Protein AF-A0A5C4LAY7-F1 (afdb_monomer_lite)

Sequence (93 aa):
MLDRAALDEDGLAEVDPLDLLFARAAKRHVRELIVAGRTVVRDGIVLGIDLDAAHRALREACRAAMPGRAGLWRAMPGLEAAIAGYYRRLGCC

Organism: NCBI:txid2583531

pLDDT: mean 93.58, std 4.78, range [65.19, 98.5]

Radius of gyration: 21.79 Å; chains: 1; bounding box: 38×47×44 Å

Secondary structure (DSSP, 8-state):
-B-HHHHSSS--S---HHHHHHHH--GGGB-EEEETTEEEEETTEEPSS-HHHHHHHHHHHHHHHSGGGHHHHHHHHHHHHHHHHHHHHTT--

InterPro domains:
  IPR011059 Metal-dependent hydrolase, composite domain superfamily [G3DSA:2.30.40.10] (1-66)
  IPR011059 Metal-dependent hydrolase, composite domain superfamily [SSF51338] (5-65)

Structure (mmCIF, N/CA/C/O backbone):
data_AF-A0A5C4LAY7-F1
#
_entry.id   AF-A0A5C4LAY7-F1
#
loop_
_atom_site.group_PDB
_atom_site.id
_atom_site.type_symbol
_atom_site.label_atom_id
_atom_site.label_alt_id
_atom_site.label_comp_id
_atom_site.label_asym_id
_atom_site.label_entity_id
_atom_site.label_seq_id
_atom_site.pdbx_PDB_ins_code
_atom_site.Cartn_x
_atom_site.Cartn_y
_atom_site.Cartn_z
_atom_site.occupancy
_atom_site.B_iso_or_equiv
_atom_site.auth_seq_id
_atom_site.auth_comp_id
_atom_site.auth_asym_id
_atom_site.auth_atom_id
_atom_site.pdbx_PDB_model_num
ATOM 1 N N . MET A 1 1 ? -8.800 7.719 11.215 1.00 87.25 1 MET A N 1
ATOM 2 C CA . MET A 1 1 ? -8.229 8.756 12.094 1.00 87.25 1 MET A CA 1
ATOM 3 C C . MET A 1 1 ? -6.759 8.958 11.772 1.00 87.25 1 MET A C 1
ATOM 5 O O . MET A 1 1 ? -6.074 7.995 11.430 1.00 87.25 1 MET A O 1
ATOM 9 N N . LEU A 1 2 ? -6.302 10.205 11.865 1.00 91.69 2 LEU A N 1
ATOM 10 C CA . LEU A 1 2 ? -4.926 10.623 11.593 1.00 91.69 2 LEU A CA 1
ATOM 11 C C . LEU A 1 2 ? -4.225 11.017 12.893 1.00 91.69 2 LEU A C 1
ATOM 13 O O . LEU A 1 2 ? -4.876 11.509 13.815 1.00 91.69 2 LEU A O 1
ATOM 17 N N . ASP A 1 3 ? -2.913 10.819 12.945 1.00 92.00 3 ASP A N 1
ATOM 18 C CA . ASP A 1 3 ? -2.065 11.349 14.006 1.00 92.00 3 ASP A CA 1
ATOM 19 C C . ASP A 1 3 ? -1.715 12.811 13.709 1.00 92.00 3 ASP A C 1
ATOM 21 O O . ASP A 1 3 ? -0.964 13.115 12.780 1.00 92.00 3 ASP A O 1
ATOM 25 N N . ARG A 1 4 ? -2.306 13.722 14.487 1.00 88.56 4 ARG A N 1
ATOM 26 C CA . ARG A 1 4 ? -2.091 15.162 14.340 1.00 88.56 4 ARG A CA 1
ATOM 27 C C . ARG A 1 4 ? -0.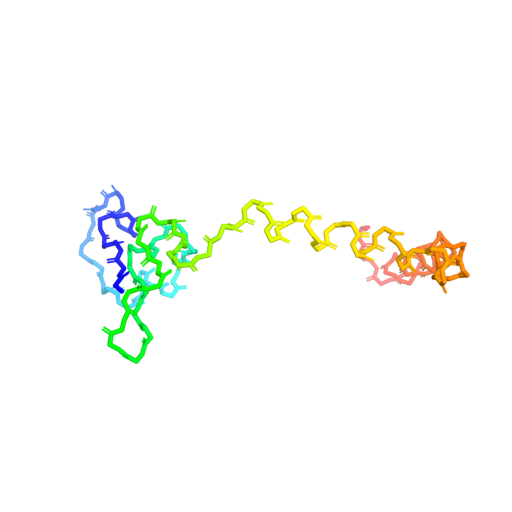701 15.588 14.798 1.00 88.56 4 ARG A C 1
ATOM 29 O O . ARG A 1 4 ? -0.096 16.416 14.129 1.00 88.56 4 ARG A O 1
ATOM 36 N N . ALA A 1 5 ? -0.208 15.032 15.901 1.00 89.81 5 ALA A N 1
ATOM 37 C CA . ALA A 1 5 ? 1.097 15.399 16.437 1.00 89.81 5 ALA A CA 1
ATOM 38 C C . ALA A 1 5 ? 2.211 15.006 15.458 1.00 89.81 5 ALA A C 1
ATOM 40 O O . ALA A 1 5 ? 3.133 15.776 15.234 1.00 89.81 5 ALA A O 1
ATOM 41 N N . ALA A 1 6 ? 2.067 13.862 14.783 1.00 91.56 6 ALA A N 1
ATOM 42 C CA . ALA A 1 6 ? 3.013 13.448 13.748 1.00 91.56 6 ALA A CA 1
ATOM 43 C C . ALA A 1 6 ? 2.952 14.298 12.457 1.00 91.56 6 ALA A C 1
ATOM 45 O O . ALA A 1 6 ? 3.900 14.290 11.677 1.00 91.56 6 ALA A O 1
ATOM 46 N N . LEU A 1 7 ? 1.847 15.009 12.190 1.00 91.88 7 LEU A N 1
ATOM 47 C CA . LEU A 1 7 ? 1.734 15.927 11.042 1.00 91.88 7 LEU A CA 1
ATOM 48 C C . LEU A 1 7 ? 2.430 17.274 11.292 1.00 91.88 7 LEU A C 1
ATOM 50 O O . LEU A 1 7 ? 2.885 17.914 10.340 1.00 91.88 7 LEU A O 1
ATOM 54 N N . ASP A 1 8 ? 2.495 17.686 12.555 1.00 93.06 8 ASP A N 1
ATOM 55 C CA . ASP A 1 8 ? 2.996 18.983 13.015 1.00 93.06 8 ASP A CA 1
ATOM 56 C C . ASP A 1 8 ? 4.111 18.796 14.053 1.00 93.06 8 ASP A C 1
ATOM 58 O O . ASP A 1 8 ? 4.049 19.303 15.169 1.00 93.06 8 ASP A O 1
ATOM 62 N N . GLU A 1 9 ? 5.093 17.965 13.702 1.00 89.81 9 GLU A N 1
ATOM 63 C CA . GLU A 1 9 ? 6.121 17.468 14.627 1.00 89.81 9 GLU A CA 1
ATOM 64 C C . GLU A 1 9 ? 6.961 18.599 15.252 1.00 89.81 9 GLU A C 1
ATOM 66 O O . GLU A 1 9 ? 7.436 18.479 16.380 1.00 89.81 9 GLU A O 1
ATOM 71 N N . ASP A 1 10 ? 7.129 19.700 14.517 1.00 89.25 10 ASP A N 1
ATOM 72 C CA . ASP A 1 10 ? 7.871 20.894 14.908 1.00 89.25 10 ASP A CA 1
ATOM 73 C C . ASP A 1 10 ? 7.014 21.920 15.670 1.00 89.25 10 ASP A C 1
ATOM 75 O O . ASP A 1 10 ? 7.538 22.600 16.554 1.00 89.25 10 ASP A O 1
ATOM 79 N N . GLY A 1 11 ? 5.715 22.026 15.359 1.00 90.12 11 GLY A N 1
ATOM 80 C CA . GLY A 1 11 ? 4.739 22.817 16.121 1.00 90.12 11 GLY A CA 1
ATOM 81 C C . GLY A 1 11 ? 5.106 24.296 16.302 1.00 90.12 11 GLY A C 1
ATOM 82 O O . GLY A 1 11 ? 4.739 24.908 17.305 1.00 90.12 11 GLY A O 1
ATOM 83 N N . LEU A 1 12 ? 5.880 24.870 15.371 1.00 89.31 12 LEU A N 1
ATOM 84 C CA . LEU A 1 12 ? 6.485 26.203 15.520 1.00 89.31 12 LEU A CA 1
ATOM 85 C C . LEU A 1 12 ? 5.468 27.347 15.426 1.00 89.31 12 LEU A C 1
ATOM 87 O O . LEU A 1 12 ? 5.697 28.425 15.974 1.00 89.31 12 LEU A O 1
ATOM 91 N N . ALA A 1 13 ? 4.371 27.132 14.704 1.00 89.44 13 ALA A N 1
ATOM 92 C CA . ALA A 1 13 ? 3.292 28.091 14.521 1.00 89.44 13 ALA A CA 1
ATOM 93 C C . ALA A 1 13 ? 1.965 27.349 14.357 1.00 89.44 13 ALA A C 1
ATOM 95 O O . ALA A 1 13 ? 1.939 26.192 13.946 1.00 89.44 13 ALA A O 1
ATOM 96 N N . GLU A 1 14 ? 0.858 28.027 14.645 1.00 90.50 14 GLU A N 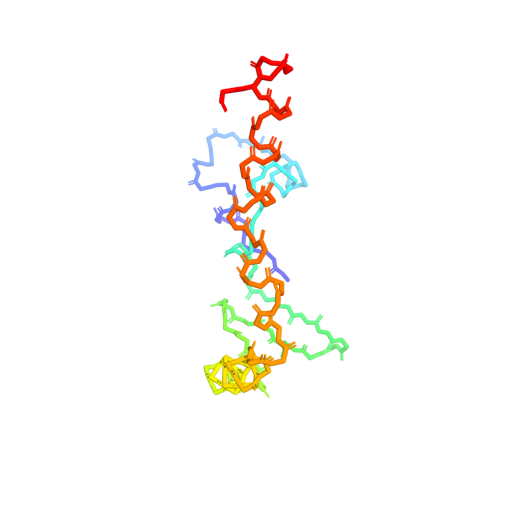1
ATOM 97 C CA . GLU A 1 14 ? -0.465 27.467 14.394 1.00 90.50 14 GLU A CA 1
ATOM 98 C C . GLU A 1 14 ? -0.725 27.384 12.883 1.00 90.50 14 GLU A C 1
ATOM 100 O O . GLU A 1 14 ? -0.640 28.384 12.168 1.00 90.50 14 GLU A O 1
ATOM 105 N N . VAL A 1 15 ? -1.033 26.179 12.398 1.00 92.06 15 VAL A N 1
ATOM 106 C CA . VAL A 1 15 ? -1.337 25.907 10.987 1.00 92.06 15 VAL A CA 1
ATOM 107 C C . VAL A 1 15 ? -2.661 25.165 10.880 1.00 92.06 15 VAL A C 1
ATOM 109 O O . VAL A 1 15 ? -2.918 24.228 11.648 1.00 92.06 15 VAL A O 1
ATOM 112 N N . ASP A 1 16 ? -3.4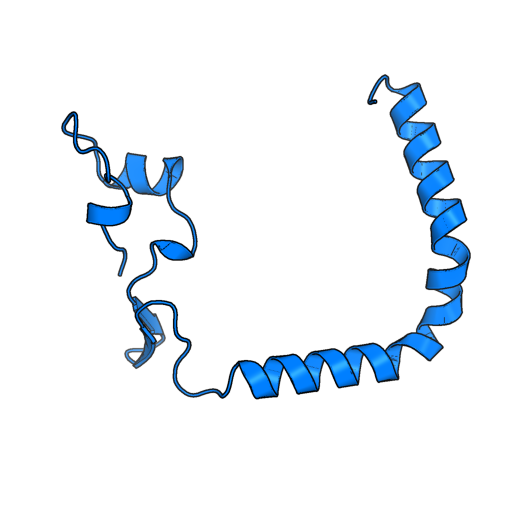77 25.541 9.890 1.00 93.12 16 ASP A N 1
ATOM 113 C CA . ASP A 1 16 ? -4.735 24.859 9.590 1.00 93.12 16 ASP A CA 1
ATOM 114 C C . ASP A 1 16 ? -4.495 23.345 9.451 1.00 93.12 16 ASP A C 1
ATOM 116 O O . ASP A 1 16 ? -3.597 22.897 8.718 1.00 93.12 16 ASP A O 1
ATOM 120 N N . PRO A 1 17 ? -5.273 22.512 10.162 1.00 90.44 17 PRO A N 1
ATOM 121 C CA . PRO A 1 17 ? -5.089 21.092 10.069 1.00 90.44 17 PRO A CA 1
ATOM 122 C C . PRO A 1 17 ? -5.243 20.451 8.698 1.00 90.44 17 PRO A C 1
ATOM 124 O O . PRO A 1 17 ? -4.555 19.461 8.423 1.00 90.44 17 PRO A O 1
ATOM 127 N N . LEU A 1 18 ? -6.107 21.004 7.854 1.00 93.88 18 LEU A N 1
ATOM 128 C CA . LEU A 1 18 ? -6.305 20.536 6.490 1.00 93.88 18 LEU A CA 1
ATOM 129 C C . LEU A 1 18 ? -5.096 20.855 5.611 1.00 93.88 18 LEU A C 1
ATOM 131 O O . LEU A 1 18 ? -4.686 20.003 4.822 1.00 93.88 18 LEU A O 1
ATOM 135 N N . ASP A 1 19 ? -4.465 22.010 5.804 1.00 94.31 19 ASP A N 1
ATOM 136 C CA . ASP A 1 19 ? -3.263 22.374 5.052 1.00 94.31 19 ASP A CA 1
ATOM 137 C C . ASP A 1 19 ? -2.108 21.418 5.364 1.00 94.31 19 ASP A C 1
ATOM 139 O O . ASP A 1 19 ? -1.461 20.903 4.450 1.00 94.31 19 ASP A O 1
ATOM 143 N N . LEU A 1 20 ? -1.897 21.075 6.642 1.00 93.12 20 LEU A N 1
ATOM 144 C CA . LEU A 1 20 ? -0.888 20.073 7.010 1.00 93.12 20 LEU A CA 1
ATOM 145 C C . LEU A 1 20 ? -1.215 18.682 6.453 1.00 93.12 20 LEU A C 1
ATOM 147 O O . LEU A 1 20 ? -0.306 17.958 6.039 1.00 93.12 20 LEU A O 1
ATOM 151 N N . LEU A 1 21 ? -2.496 18.302 6.418 1.00 93.38 21 LEU A N 1
ATOM 152 C CA . LEU A 1 21 ? -2.930 17.043 5.817 1.00 93.38 21 LEU A CA 1
ATOM 153 C C . LEU A 1 21 ? -2.521 16.981 4.340 1.00 93.38 21 LEU A C 1
ATOM 155 O O . LEU A 1 21 ? -1.885 16.016 3.927 1.00 93.38 21 LEU A O 1
ATOM 159 N N . PHE A 1 22 ? -2.830 18.002 3.545 1.00 94.25 22 PHE A N 1
ATOM 160 C CA . PHE A 1 22 ? -2.500 17.973 2.119 1.00 94.25 22 PHE A CA 1
ATOM 161 C C . PHE A 1 22 ? -1.008 18.162 1.837 1.00 94.25 22 PHE A C 1
ATOM 163 O O . PHE A 1 22 ? -0.482 17.537 0.918 1.00 94.25 22 PHE A O 1
ATOM 170 N N . ALA A 1 23 ? -0.311 18.977 2.629 1.00 93.56 23 ALA A N 1
ATOM 171 C CA . ALA A 1 23 ? 1.097 19.282 2.397 1.00 93.56 23 ALA A CA 1
ATOM 172 C C . ALA A 1 23 ? 2.054 18.181 2.884 1.00 93.56 23 ALA A C 1
ATOM 174 O O . ALA A 1 23 ? 3.099 17.960 2.272 1.00 93.56 23 ALA A O 1
ATOM 175 N N 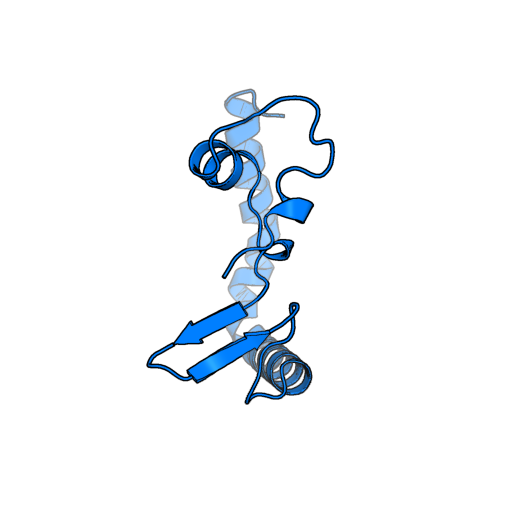. ARG A 1 24 ? 1.734 17.506 3.999 1.00 93.00 24 ARG A N 1
ATOM 176 C CA . ARG A 1 24 ? 2.673 16.605 4.693 1.00 93.00 24 ARG A CA 1
ATOM 177 C C . ARG A 1 24 ? 2.169 15.174 4.850 1.00 93.00 24 ARG A C 1
ATOM 179 O O . ARG A 1 24 ? 2.980 14.294 5.161 1.00 93.00 24 ARG A O 1
ATOM 186 N N . ALA A 1 25 ? 0.870 14.898 4.693 1.00 94.06 25 ALA A N 1
ATOM 187 C CA . ALA A 1 25 ? 0.372 13.582 5.065 1.00 94.06 25 ALA A CA 1
ATOM 188 C C . ALA A 1 25 ? 0.931 12.451 4.200 1.00 94.06 25 ALA A C 1
ATOM 190 O O . ALA A 1 25 ? 1.077 12.537 2.985 1.00 94.06 25 ALA A O 1
ATOM 191 N N . ALA A 1 26 ? 1.196 11.334 4.863 1.00 94.00 26 ALA A N 1
ATOM 192 C CA . ALA A 1 26 ? 1.626 10.094 4.261 1.00 94.00 26 ALA A CA 1
ATOM 193 C C . ALA A 1 26 ? 0.983 8.939 5.029 1.00 94.00 26 ALA A C 1
ATOM 195 O O . ALA A 1 26 ? 0.491 9.114 6.145 1.00 94.00 26 ALA A O 1
ATOM 196 N N . LYS A 1 27 ? 1.057 7.730 4.464 1.00 92.56 27 LYS A N 1
ATOM 197 C CA . LYS A 1 27 ? 0.505 6.506 5.073 1.00 92.56 27 LYS A CA 1
ATOM 198 C C . LYS A 1 27 ? 0.887 6.306 6.548 1.00 92.56 27 LYS A C 1
ATOM 200 O O . LYS A 1 27 ? 0.086 5.785 7.309 1.00 92.56 27 LYS A O 1
ATOM 205 N N . ARG A 1 28 ? 2.084 6.747 6.954 1.00 92.06 28 ARG A N 1
ATOM 206 C CA . ARG A 1 28 ? 2.597 6.628 8.330 1.00 92.06 28 ARG A CA 1
ATOM 207 C C . ARG A 1 28 ? 1.792 7.427 9.362 1.00 92.06 28 ARG A C 1
ATOM 209 O O . ARG A 1 28 ? 1.822 7.076 10.527 1.00 92.06 28 ARG A O 1
ATOM 216 N N . HIS A 1 29 ? 1.068 8.466 8.941 1.00 94.56 29 HIS A N 1
ATOM 217 C CA . HIS A 1 29 ? 0.238 9.278 9.838 1.00 94.56 29 HIS A CA 1
ATOM 218 C C . HIS A 1 29 ? -1.167 8.689 10.032 1.00 94.56 29 HIS A C 1
ATOM 220 O O . HIS A 1 29 ? -1.980 9.252 10.762 1.00 94.56 29 HIS A O 1
ATOM 226 N N . VAL A 1 30 ? -1.500 7.574 9.370 1.00 94.19 30 VAL A N 1
ATOM 227 C CA . VAL A 1 30 ? -2.772 6.880 9.592 1.00 94.19 30 VAL A CA 1
ATOM 228 C C . VAL A 1 30 ? -2.683 6.100 10.898 1.00 94.19 30 VAL A C 1
ATOM 230 O O . VAL A 1 30 ? -2.045 5.052 10.964 1.00 94.19 30 VAL A O 1
ATOM 233 N N . ARG A 1 31 ? -3.376 6.593 11.926 1.00 95.69 31 ARG A N 1
ATOM 234 C CA . ARG A 1 31 ? -3.489 5.907 13.217 1.00 95.69 31 ARG A CA 1
ATOM 235 C C . ARG A 1 31 ? -4.538 4.800 13.187 1.00 95.69 31 ARG A C 1
ATOM 237 O O . ARG A 1 31 ? -4.323 3.729 13.738 1.00 95.69 31 ARG A O 1
ATOM 244 N N . GLU A 1 32 ? -5.674 5.038 12.534 1.00 97.25 32 GLU A N 1
ATOM 245 C CA . GLU A 1 32 ? -6.755 4.050 12.455 1.00 97.25 32 GLU A CA 1
ATOM 246 C C . GLU A 1 32 ? -7.532 4.165 11.140 1.00 97.25 32 GLU A C 1
ATOM 248 O O . GLU A 1 32 ? -7.855 5.272 10.705 1.00 97.25 32 GLU A O 1
ATOM 253 N N . LEU A 1 33 ? -7.887 3.037 10.525 1.00 96.38 33 LEU A N 1
ATOM 254 C CA . LEU A 1 33 ? -8.812 2.975 9.391 1.00 96.38 33 LEU A CA 1
ATOM 255 C C . LEU A 1 33 ? -10.025 2.133 9.773 1.00 96.38 33 LEU A C 1
ATOM 257 O O . LEU A 1 33 ? -9.877 0.985 10.193 1.00 96.38 33 LEU A O 1
ATOM 261 N N . ILE A 1 34 ? -11.215 2.697 9.583 1.00 96.94 34 ILE A N 1
ATOM 262 C CA . ILE A 1 34 ? -12.493 2.052 9.878 1.00 96.94 34 ILE A CA 1
ATOM 263 C C . ILE A 1 34 ? -13.280 1.943 8.575 1.00 96.94 34 ILE A C 1
ATOM 265 O O . ILE A 1 34 ? -13.479 2.942 7.886 1.00 96.94 34 ILE A O 1
ATOM 269 N N . VAL A 1 35 ? -13.738 0.738 8.246 1.00 97.00 35 VAL A N 1
ATOM 270 C CA . VAL A 1 35 ? -14.570 0.457 7.070 1.00 97.00 35 VAL A CA 1
ATOM 271 C C . VAL A 1 35 ? -15.845 -0.220 7.552 1.00 97.00 35 VAL A C 1
ATOM 273 O O . VAL A 1 35 ? -15.778 -1.221 8.262 1.00 97.00 35 VAL A O 1
ATOM 276 N N . ALA A 1 36 ? -17.006 0.345 7.204 1.00 96.88 36 ALA A N 1
ATOM 277 C CA . ALA A 1 36 ? -18.321 -0.158 7.621 1.00 96.88 36 ALA A CA 1
ATOM 278 C C . ALA A 1 36 ? -18.428 -0.429 9.142 1.00 96.88 36 ALA A C 1
ATOM 280 O O . ALA A 1 36 ? -18.937 -1.459 9.572 1.00 96.88 36 ALA A O 1
ATOM 281 N N . GLY A 1 37 ? -17.896 0.483 9.964 1.00 96.88 37 GLY A N 1
ATOM 282 C CA . GLY A 1 37 ? -17.924 0.373 11.429 1.00 96.88 37 GLY A CA 1
ATOM 283 C C . GLY A 1 37 ? -16.895 -0.587 12.038 1.00 96.88 37 GLY A C 1
ATOM 284 O O . GLY A 1 37 ? -16.852 -0.730 13.256 1.00 96.88 37 GLY A O 1
ATOM 285 N N . ARG A 1 38 ? -16.037 -1.221 11.230 1.00 96.88 38 ARG A N 1
ATOM 286 C CA . ARG A 1 38 ? -14.979 -2.120 11.705 1.00 96.88 38 ARG A CA 1
ATOM 287 C C . ARG A 1 38 ? -13.600 -1.498 11.529 1.00 96.88 38 ARG A C 1
ATOM 289 O O . ARG A 1 38 ? -13.239 -1.114 10.418 1.00 96.88 38 ARG A O 1
ATOM 296 N N . THR A 1 39 ? -12.799 -1.467 12.593 1.00 97.62 39 THR A N 1
ATOM 297 C CA . THR A 1 39 ? -11.374 -1.130 12.486 1.00 97.62 39 THR A CA 1
ATOM 298 C C . THR A 1 39 ? -10.644 -2.206 11.685 1.00 97.62 39 THR A C 1
ATOM 300 O O . THR A 1 39 ? -10.636 -3.378 12.066 1.00 97.62 39 THR A O 1
ATOM 303 N N . VAL A 1 40 ? -10.020 -1.800 10.581 1.00 97.00 40 VAL A N 1
ATOM 304 C CA . VAL A 1 40 ? -9.251 -2.669 9.675 1.00 97.00 40 VAL A CA 1
ATOM 305 C C . VAL A 1 40 ? -7.760 -2.344 9.658 1.00 97.00 40 VAL A C 1
ATOM 307 O O . VAL A 1 40 ? -6.969 -3.184 9.253 1.00 97.00 40 VAL A O 1
ATOM 310 N N . VAL A 1 41 ? -7.353 -1.162 10.123 1.00 97.06 41 VAL A N 1
ATOM 311 C CA . VAL A 1 41 ? -5.944 -0.818 10.370 1.00 97.06 41 VAL A CA 1
ATOM 312 C C . VAL A 1 41 ? -5.868 -0.072 11.688 1.00 97.06 41 VAL A C 1
ATOM 314 O O . VAL A 1 41 ? -6.704 0.798 11.929 1.00 97.06 41 VAL A O 1
ATOM 317 N N . ARG A 1 42 ? -4.872 -0.382 12.515 1.00 96.19 42 ARG A N 1
ATOM 318 C CA . ARG A 1 42 ? -4.561 0.362 13.736 1.00 96.19 42 ARG A CA 1
ATOM 319 C C . ARG A 1 42 ? -3.056 0.403 13.956 1.00 96.19 42 ARG A C 1
ATOM 321 O O . ARG A 1 42 ? -2.400 -0.624 13.826 1.00 96.19 42 ARG A O 1
ATOM 328 N N . ASP A 1 43 ? -2.536 1.593 14.238 1.00 93.50 43 ASP A N 1
ATOM 329 C CA . ASP A 1 43 ? -1.122 1.861 14.525 1.00 93.50 43 ASP A CA 1
ATOM 330 C C . ASP A 1 43 ? -0.180 1.273 13.456 1.00 93.50 43 ASP A C 1
ATOM 332 O O . ASP A 1 43 ? 0.828 0.634 13.743 1.00 93.50 43 ASP A O 1
ATOM 336 N N . GLY A 1 44 ? -0.554 1.441 12.182 1.00 91.44 44 GLY A N 1
ATOM 337 C CA . GLY A 1 44 ? 0.198 0.923 11.033 1.00 91.44 44 GLY A CA 1
ATOM 338 C C . GLY A 1 44 ? 0.040 -0.581 10.764 1.00 91.44 44 GLY A C 1
ATOM 339 O O . GLY A 1 44 ? 0.587 -1.073 9.777 1.00 91.44 44 GLY A O 1
ATOM 340 N N . ILE A 1 45 ? -0.728 -1.307 11.581 1.00 93.56 45 ILE A N 1
ATOM 341 C CA . ILE A 1 45 ? -0.949 -2.752 11.452 1.00 93.56 45 ILE A CA 1
ATOM 342 C C . ILE A 1 45 ? -2.322 -3.015 10.832 1.00 93.56 45 ILE A C 1
ATOM 344 O O . ILE A 1 45 ? -3.345 -2.540 11.328 1.00 93.56 45 ILE A O 1
ATOM 348 N N . VAL A 1 46 ? -2.359 -3.800 9.753 1.00 95.38 46 VAL A N 1
ATOM 349 C CA . VAL A 1 46 ? -3.616 -4.273 9.156 1.00 95.38 46 VAL A CA 1
ATOM 350 C C . VAL A 1 46 ? -4.203 -5.381 10.030 1.00 95.38 46 VAL A C 1
ATOM 352 O O . VAL A 1 46 ? -3.514 -6.328 10.397 1.00 95.38 46 VAL A O 1
ATOM 355 N N . LEU A 1 47 ? -5.485 -5.264 10.362 1.00 96.38 47 LEU A N 1
ATOM 356 C CA . LEU A 1 47 ? -6.213 -6.201 11.207 1.00 96.38 47 LEU A CA 1
ATOM 357 C C . LEU A 1 47 ? -7.042 -7.174 10.368 1.00 96.38 47 LEU A C 1
ATOM 359 O O . LEU A 1 47 ? -7.571 -6.829 9.313 1.00 96.38 47 LEU A O 1
ATOM 363 N N . GLY A 1 48 ? -7.228 -8.386 10.891 1.00 94.69 48 GLY A N 1
ATOM 364 C CA . GLY A 1 48 ? -8.113 -9.392 10.296 1.00 94.69 48 GLY A CA 1
ATOM 365 C C . GLY A 1 48 ? -7.524 -10.163 9.113 1.00 94.69 48 GLY A C 1
ATOM 366 O O . GLY A 1 48 ? -8.213 -11.030 8.584 1.00 94.69 48 GLY A O 1
ATOM 367 N N . ILE A 1 49 ? -6.271 -9.892 8.732 1.00 94.88 49 ILE A N 1
ATOM 368 C CA . ILE A 1 49 ? -5.498 -10.692 7.776 1.00 94.88 49 ILE A CA 1
ATOM 369 C C . ILE A 1 49 ? -4.067 -10.885 8.284 1.00 94.88 49 ILE A C 1
ATOM 371 O O . ILE A 1 49 ? -3.524 -10.015 8.963 1.00 94.88 49 ILE A O 1
ATOM 375 N N . ASP A 1 50 ? -3.441 -11.997 7.908 1.00 95.81 50 ASP A N 1
ATOM 376 C CA . ASP A 1 50 ? -1.990 -12.157 8.005 1.00 95.81 50 ASP A CA 1
ATOM 377 C C . ASP A 1 50 ? -1.350 -11.515 6.765 1.00 95.81 50 ASP A C 1
ATOM 379 O O . ASP A 1 50 ? -1.358 -12.078 5.664 1.00 95.81 50 ASP A O 1
ATOM 383 N N . LEU A 1 51 ? -0.842 -10.294 6.941 1.00 95.06 51 LEU A N 1
ATOM 384 C CA . LEU A 1 51 ? -0.255 -9.517 5.853 1.00 95.06 51 LEU A CA 1
ATOM 385 C C . LEU A 1 51 ? 1.022 -10.168 5.300 1.00 95.06 51 LEU A C 1
ATOM 387 O O . LEU A 1 51 ? 1.273 -10.111 4.094 1.00 95.06 51 LEU A O 1
ATOM 391 N N . ASP A 1 52 ? 1.811 -10.824 6.147 1.00 95.94 52 ASP A N 1
ATOM 392 C CA . ASP A 1 52 ? 3.057 -11.460 5.726 1.00 95.94 52 ASP A CA 1
ATOM 393 C C . ASP A 1 52 ? 2.792 -12.745 4.941 1.00 95.94 52 ASP A C 1
ATOM 395 O O . ASP A 1 52 ? 3.438 -12.996 3.917 1.00 95.94 52 ASP A O 1
ATOM 399 N N . ALA A 1 53 ? 1.807 -13.545 5.354 1.00 97.62 53 ALA A N 1
ATOM 400 C CA . ALA A 1 53 ? 1.326 -14.671 4.559 1.00 97.62 53 ALA A CA 1
ATOM 401 C C . ALA A 1 53 ? 0.753 -14.209 3.213 1.00 97.62 53 ALA A C 1
ATOM 403 O O . ALA A 1 53 ? 1.111 -14.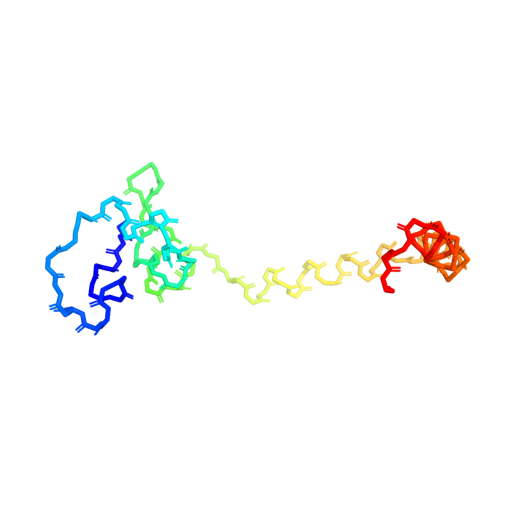779 2.180 1.00 97.62 53 ALA A O 1
ATOM 404 N N . ALA A 1 54 ? -0.055 -13.143 3.193 1.00 97.56 54 ALA A N 1
ATOM 405 C CA . ALA A 1 54 ? -0.600 -12.586 1.955 1.00 97.56 54 ALA A CA 1
ATOM 406 C C . ALA A 1 54 ? 0.510 -12.118 0.994 1.00 97.56 54 ALA A C 1
ATOM 408 O O . ALA A 1 54 ? 0.478 -12.429 -0.199 1.00 97.56 54 ALA A O 1
ATOM 409 N N . HIS A 1 55 ? 1.542 -11.436 1.504 1.00 97.62 55 HIS A N 1
ATOM 410 C CA . HIS A 1 55 ? 2.698 -11.036 0.700 1.00 97.62 55 HIS A CA 1
ATOM 411 C C . HIS A 1 55 ? 3.485 -12.229 0.151 1.00 97.62 55 HIS A C 1
ATOM 413 O O . HIS A 1 55 ? 3.948 -12.178 -0.992 1.00 97.62 55 HIS A O 1
ATOM 419 N N . ARG A 1 56 ? 3.667 -13.295 0.939 1.00 98.50 56 ARG A N 1
ATOM 420 C CA . ARG A 1 56 ? 4.330 -14.521 0.467 1.00 98.50 56 ARG A CA 1
ATOM 421 C C . ARG A 1 56 ? 3.534 -15.175 -0.659 1.00 98.50 56 ARG A C 1
ATOM 423 O O . ARG A 1 56 ? 4.099 -15.377 -1.732 1.00 98.50 56 ARG A O 1
ATOM 430 N N . ALA A 1 57 ? 2.233 -15.374 -0.459 1.00 98.31 57 ALA A N 1
ATOM 431 C CA . ALA A 1 57 ? 1.345 -15.962 -1.458 1.00 98.31 57 ALA A CA 1
ATOM 432 C C . ALA A 1 57 ? 1.327 -15.150 -2.767 1.00 98.31 57 ALA A C 1
ATOM 434 O O . ALA A 1 57 ? 1.446 -15.713 -3.855 1.00 98.31 57 ALA A O 1
ATOM 435 N N . LEU A 1 58 ? 1.267 -13.814 -2.680 1.00 98.12 58 LEU A N 1
ATOM 436 C CA . LEU A 1 58 ? 1.330 -12.946 -3.859 1.00 98.12 58 LEU A CA 1
ATOM 437 C C . LEU A 1 58 ? 2.658 -13.099 -4.613 1.00 98.12 58 LEU A C 1
ATOM 439 O O . LEU A 1 58 ? 2.671 -13.207 -5.838 1.00 98.12 58 LEU A O 1
ATOM 443 N N . ARG A 1 59 ? 3.789 -13.114 -3.898 1.00 98.12 59 ARG A N 1
ATOM 444 C CA . ARG A 1 59 ? 5.111 -13.284 -4.522 1.00 98.12 59 ARG A CA 1
ATOM 445 C C . ARG A 1 59 ? 5.245 -14.651 -5.187 1.00 98.12 59 ARG A C 1
ATOM 447 O O . ARG A 1 59 ? 5.812 -14.729 -6.274 1.00 98.12 59 ARG A O 1
ATOM 454 N N . GLU A 1 60 ? 4.730 -15.706 -4.566 1.00 98.38 60 GLU A N 1
ATOM 455 C CA . GLU A 1 60 ? 4.699 -17.055 -5.141 1.00 98.38 60 GLU A CA 1
ATOM 456 C C . GLU A 1 60 ? 3.867 -17.100 -6.423 1.00 98.38 60 GLU A C 1
ATOM 458 O O . GLU A 1 60 ? 4.372 -17.548 -7.453 1.00 98.38 60 GLU A O 1
ATOM 463 N N . ALA A 1 61 ? 2.656 -16.538 -6.406 1.00 97.50 61 ALA A N 1
ATOM 464 C CA . ALA A 1 61 ? 1.804 -16.443 -7.590 1.00 97.50 61 ALA A CA 1
ATOM 465 C C . ALA A 1 61 ? 2.475 -15.643 -8.720 1.00 97.50 61 ALA A C 1
ATOM 467 O O . ALA A 1 61 ? 2.481 -16.071 -9.876 1.00 97.50 61 ALA A O 1
ATOM 468 N N . CYS A 1 62 ? 3.108 -14.512 -8.391 1.00 95.44 62 CYS A N 1
ATOM 469 C CA . CYS A 1 62 ? 3.868 -13.723 -9.356 1.00 95.44 62 CYS A CA 1
ATOM 470 C C . CYS A 1 62 ? 5.009 -14.534 -9.981 1.00 95.44 62 CYS A C 1
ATOM 472 O O . CYS A 1 62 ? 5.128 -14.553 -11.205 1.00 95.44 62 CYS A O 1
ATOM 474 N N . ARG A 1 63 ? 5.822 -15.226 -9.169 1.00 95.38 63 ARG A N 1
ATOM 475 C CA . ARG A 1 63 ? 6.928 -16.070 -9.656 1.00 95.38 63 ARG A CA 1
ATOM 476 C C . ARG A 1 63 ? 6.426 -17.204 -10.541 1.00 95.38 63 ARG A C 1
ATOM 478 O O . ARG A 1 63 ? 6.992 -17.419 -11.607 1.00 95.38 63 ARG A O 1
ATOM 485 N N . ALA A 1 64 ? 5.348 -17.876 -10.146 1.00 96.56 64 ALA A N 1
ATOM 486 C CA . ALA A 1 64 ? 4.734 -18.936 -10.940 1.00 96.56 64 ALA A CA 1
ATOM 487 C C . ALA A 1 64 ? 4.239 -18.426 -12.305 1.00 96.56 64 ALA A C 1
ATOM 489 O O . ALA A 1 64 ? 4.334 -19.136 -13.302 1.00 96.56 64 ALA A O 1
ATOM 490 N N . ALA A 1 65 ? 3.771 -17.177 -12.375 1.00 94.19 65 ALA A N 1
ATOM 491 C CA . ALA A 1 65 ? 3.327 -16.547 -13.617 1.00 94.19 65 ALA A CA 1
ATOM 492 C C . ALA A 1 65 ? 4.470 -15.971 -14.481 1.00 94.19 65 ALA A C 1
ATOM 494 O O . ALA A 1 65 ? 4.244 -15.643 -15.650 1.00 94.19 65 ALA A O 1
ATOM 495 N N . MET A 1 66 ? 5.692 -15.824 -13.950 1.00 91.69 66 MET A N 1
ATOM 496 C CA . MET A 1 66 ? 6.809 -15.205 -14.680 1.00 91.69 66 MET A CA 1
ATOM 497 C C . MET A 1 66 ? 7.218 -15.933 -15.969 1.00 91.69 66 MET A C 1
ATOM 499 O O . MET A 1 66 ? 7.462 -15.228 -16.952 1.00 91.69 66 MET A O 1
ATOM 503 N N . PRO A 1 67 ? 7.273 -17.280 -16.041 1.00 94.38 67 PRO A N 1
ATOM 504 C CA . PRO A 1 67 ? 7.644 -17.979 -17.273 1.00 94.38 67 PRO A CA 1
ATOM 505 C C . PRO A 1 67 ? 6.747 -17.615 -18.463 1.00 94.38 67 PRO A C 1
ATOM 507 O O . PRO A 1 67 ? 7.248 -17.360 -19.556 1.00 94.38 67 PRO A O 1
ATOM 510 N N . GLY A 1 68 ? 5.435 -17.464 -18.241 1.00 93.50 68 GLY A N 1
ATOM 511 C CA . GLY A 1 68 ? 4.485 -17.022 -19.273 1.00 93.50 68 GLY A CA 1
ATOM 512 C C . GLY A 1 68 ? 4.718 -15.588 -19.771 1.00 93.50 68 GLY A C 1
ATOM 513 O O . GLY A 1 68 ? 4.198 -15.197 -20.810 1.00 93.50 68 GLY A O 1
ATOM 514 N N . ARG A 1 69 ? 5.534 -14.802 -19.060 1.00 90.62 69 ARG A N 1
ATOM 515 C CA . ARG A 1 69 ? 5.922 -13.427 -19.410 1.00 90.62 69 ARG A CA 1
ATOM 516 C C . ARG A 1 69 ? 7.369 -13.331 -19.903 1.00 90.62 69 ARG A C 1
ATOM 518 O O . ARG A 1 69 ? 7.874 -12.228 -20.090 1.00 90.62 69 ARG A O 1
ATOM 525 N N . ALA A 1 70 ? 8.050 -14.455 -20.141 1.00 92.31 70 ALA A N 1
ATOM 526 C CA . ALA A 1 70 ? 9.463 -14.470 -20.534 1.00 92.31 70 ALA A CA 1
ATOM 527 C C . ALA A 1 70 ? 9.751 -13.693 -21.832 1.00 92.31 70 ALA A C 1
ATOM 529 O O . ALA A 1 70 ? 10.837 -13.144 -21.994 1.00 92.31 70 ALA A O 1
ATOM 530 N N . GLY A 1 71 ? 8.794 -13.620 -22.766 1.00 93.75 71 GLY A N 1
ATOM 531 C CA . GLY A 1 71 ? 8.918 -12.783 -23.967 1.00 93.75 71 GLY A CA 1
ATOM 532 C C . GLY A 1 71 ? 9.024 -11.291 -23.640 1.00 93.75 71 GLY A C 1
ATOM 533 O O . GLY A 1 71 ? 9.935 -10.627 -24.124 1.00 93.75 71 GLY A O 1
ATOM 534 N N . LEU A 1 72 ? 8.151 -10.796 -22.757 1.00 90.31 72 LEU A N 1
ATOM 535 C CA . LEU A 1 72 ? 8.178 -9.409 -22.288 1.00 90.31 72 LEU A CA 1
ATOM 536 C C . LEU A 1 72 ? 9.486 -9.098 -21.550 1.00 9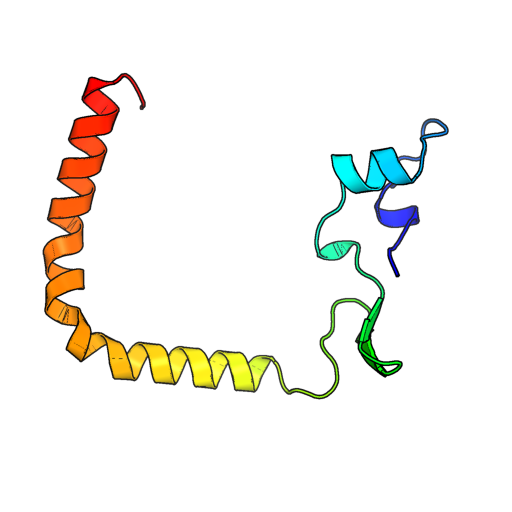0.31 72 LEU A C 1
ATOM 538 O O . LEU A 1 72 ? 10.125 -8.093 -21.839 1.00 90.31 72 LEU A O 1
ATOM 542 N N . TRP A 1 73 ? 9.913 -9.984 -20.644 1.00 90.88 73 TRP A N 1
ATOM 543 C CA . TRP A 1 73 ? 11.165 -9.802 -19.904 1.00 90.88 73 TRP A CA 1
ATOM 544 C C . TRP A 1 73 ? 12.390 -9.763 -20.820 1.00 90.88 73 TRP A C 1
ATOM 546 O O . TRP A 1 73 ? 13.259 -8.919 -20.632 1.00 90.88 73 TRP A O 1
ATOM 556 N N . ARG A 1 74 ? 12.441 -10.618 -21.850 1.00 95.62 74 ARG A N 1
ATOM 557 C CA . ARG A 1 74 ? 13.517 -10.585 -22.856 1.00 95.62 74 ARG A CA 1
ATOM 558 C C . ARG A 1 74 ? 13.518 -9.303 -23.686 1.00 95.62 74 ARG A C 1
ATOM 560 O O . ARG A 1 74 ? 14.586 -8.848 -24.074 1.00 95.62 74 ARG A O 1
ATOM 567 N N . ALA A 1 75 ? 12.348 -8.731 -23.963 1.00 96.00 75 ALA A N 1
ATOM 568 C CA . ALA A 1 75 ? 12.231 -7.478 -24.705 1.00 96.00 75 ALA A CA 1
ATOM 569 C C . ALA A 1 75 ? 12.549 -6.234 -23.852 1.00 96.00 75 ALA A C 1
ATOM 571 O O . ALA A 1 75 ? 12.817 -5.172 -24.415 1.00 96.00 75 ALA A O 1
ATOM 572 N N . MET A 1 76 ? 12.543 -6.355 -22.518 1.00 95.06 76 MET A N 1
ATOM 573 C CA . MET A 1 76 ? 12.657 -5.216 -21.603 1.00 95.06 76 MET A CA 1
ATOM 574 C C . MET A 1 76 ? 13.928 -4.376 -21.806 1.00 95.06 76 MET A C 1
ATOM 576 O O . MET A 1 76 ? 13.782 -3.167 -21.962 1.00 95.06 76 MET A O 1
ATOM 580 N N . PRO A 1 77 ? 15.145 -4.949 -21.932 1.00 96.56 77 PRO A N 1
ATOM 581 C CA . PRO A 1 77 ? 16.347 -4.134 -22.134 1.00 96.56 77 PRO A CA 1
ATOM 582 C C . PRO A 1 77 ? 16.300 -3.294 -23.420 1.00 96.56 77 PRO A C 1
ATOM 584 O O . PRO A 1 77 ? 16.755 -2.152 -23.449 1.00 96.56 77 PRO A O 1
ATOM 587 N N . GLY A 1 78 ? 15.716 -3.839 -24.495 1.00 97.12 78 GLY A N 1
ATOM 588 C CA . GLY A 1 78 ? 15.533 -3.110 -25.753 1.00 97.12 78 GLY A CA 1
ATOM 589 C C . GLY A 1 78 ? 14.521 -1.970 -25.623 1.00 97.12 78 GLY A C 1
ATOM 590 O O . GLY A 1 78 ? 14.747 -0.877 -26.144 1.00 97.12 78 GLY A O 1
ATOM 591 N N . LEU A 1 79 ? 13.433 -2.204 -24.886 1.00 95.69 79 LEU A N 1
ATOM 592 C CA . LEU A 1 79 ? 12.437 -1.181 -24.574 1.00 95.69 79 LEU A CA 1
ATOM 593 C C . LEU A 1 79 ? 13.032 -0.059 -23.708 1.00 95.69 79 LEU A C 1
ATOM 595 O O . LEU A 1 79 ? 12.862 1.112 -24.038 1.00 95.69 79 LEU A O 1
ATOM 599 N N . GLU A 1 80 ? 13.772 -0.400 -22.651 1.00 96.00 80 GLU A N 1
ATOM 600 C CA . GLU A 1 80 ? 14.468 0.560 -21.784 1.00 96.00 80 GLU A CA 1
ATOM 601 C C . GLU A 1 80 ? 15.441 1.433 -22.585 1.00 96.00 80 GLU A C 1
ATOM 603 O O . GLU A 1 80 ? 15.430 2.659 -22.454 1.00 96.00 80 GLU A O 1
ATOM 608 N N . ALA A 1 81 ? 16.228 0.829 -23.481 1.00 96.25 81 ALA A N 1
ATOM 609 C CA . ALA A 1 81 ? 17.147 1.560 -24.348 1.00 96.25 81 ALA A CA 1
ATOM 610 C C . ALA A 1 81 ? 16.419 2.530 -25.294 1.00 96.25 81 ALA A C 1
ATOM 612 O O . ALA A 1 81 ? 16.869 3.667 -25.474 1.00 96.25 81 ALA A O 1
ATOM 613 N N . ALA A 1 82 ? 15.290 2.110 -25.874 1.00 95.94 82 ALA A N 1
ATOM 614 C CA . ALA A 1 82 ? 14.477 2.947 -26.753 1.00 95.94 82 ALA A CA 1
ATOM 615 C C . ALA A 1 82 ? 13.848 4.130 -25.999 1.00 95.94 82 ALA A C 1
ATOM 617 O O . ALA A 1 82 ? 13.929 5.269 -26.466 1.00 95.94 82 ALA A O 1
ATOM 618 N N . ILE A 1 83 ? 13.287 3.876 -24.812 1.00 95.31 83 ILE A N 1
ATOM 619 C CA . ILE A 1 83 ? 12.720 4.908 -23.934 1.00 95.31 83 ILE A CA 1
ATOM 620 C C . ILE A 1 83 ? 13.804 5.913 -23.537 1.00 95.31 83 ILE A C 1
ATOM 622 O O . ILE A 1 83 ? 13.628 7.119 -23.712 1.00 95.31 83 ILE A O 1
ATOM 626 N N . ALA A 1 84 ? 14.959 5.433 -23.075 1.00 94.81 84 ALA A N 1
ATOM 627 C CA . ALA A 1 84 ? 16.064 6.301 -22.690 1.00 94.81 84 ALA A CA 1
ATOM 628 C C . ALA A 1 84 ? 16.587 7.124 -23.883 1.00 94.81 84 ALA A C 1
ATOM 630 O O . ALA A 1 84 ? 16.892 8.305 -23.742 1.00 94.81 84 ALA A O 1
ATOM 631 N N . GLY A 1 85 ? 16.653 6.536 -25.082 1.00 95.56 85 GLY A N 1
ATOM 632 C CA . GLY A 1 85 ? 17.023 7.250 -26.307 1.00 95.56 85 GLY A CA 1
ATOM 633 C C . GLY A 1 85 ? 16.045 8.368 -26.678 1.00 95.56 85 GLY A C 1
ATOM 634 O O . GLY A 1 85 ? 16.474 9.439 -27.110 1.00 95.56 85 GLY A O 1
ATOM 635 N N . TYR A 1 86 ? 14.745 8.144 -26.481 1.00 93.94 86 TYR A N 1
ATOM 636 C CA . TYR A 1 86 ? 13.715 9.159 -26.687 1.00 93.94 86 TYR A CA 1
ATOM 637 C C . TYR A 1 86 ? 13.864 10.330 -25.705 1.00 93.94 86 TYR A C 1
ATOM 639 O O . TYR A 1 86 ? 13.929 11.478 -26.141 1.00 93.94 86 TYR A O 1
ATOM 647 N N . TYR A 1 87 ? 13.999 10.058 -24.404 1.00 94.12 87 TYR A N 1
ATOM 648 C CA . TYR A 1 87 ? 14.113 11.118 -23.392 1.00 94.12 87 TYR A CA 1
ATOM 649 C C . TYR A 1 87 ? 15.424 11.903 -23.476 1.00 94.12 87 TYR A C 1
ATOM 651 O O . TYR A 1 87 ? 15.395 13.127 -23.347 1.00 94.12 87 TYR A O 1
ATOM 659 N N . ARG A 1 88 ? 16.543 11.250 -23.818 1.00 93.44 88 ARG A N 1
ATOM 660 C CA . ARG A 1 88 ? 17.807 11.954 -24.098 1.00 93.44 88 ARG A CA 1
ATOM 661 C C . ARG A 1 88 ? 17.679 12.945 -25.251 1.00 93.44 88 ARG A C 1
ATOM 663 O O . ARG A 1 88 ? 18.251 14.027 -25.196 1.00 93.44 88 ARG A O 1
ATOM 670 N N . ARG A 1 89 ? 16.903 12.612 -26.289 1.00 92.19 89 ARG A N 1
ATOM 671 C CA . ARG A 1 89 ? 16.632 13.535 -27.406 1.00 92.19 89 ARG A CA 1
ATOM 672 C C . ARG A 1 89 ? 15.852 14.773 -26.956 1.00 92.19 89 ARG A C 1
ATOM 674 O O . ARG A 1 89 ? 16.031 15.836 -27.536 1.00 92.19 89 ARG A O 1
ATOM 681 N N . LEU A 1 90 ? 14.999 14.631 -25.944 1.00 92.06 90 LEU A N 1
ATOM 682 C CA . LEU A 1 90 ? 14.223 15.728 -25.362 1.00 92.06 90 LEU A CA 1
ATOM 683 C C . LEU A 1 90 ? 15.007 16.545 -24.320 1.00 92.06 90 LEU A C 1
ATOM 685 O O . LEU A 1 90 ? 14.463 17.504 -23.783 1.00 92.06 90 LEU A O 1
ATOM 689 N N . GLY A 1 91 ? 16.264 16.189 -24.033 1.00 87.50 91 GLY A N 1
ATOM 690 C CA . GLY A 1 91 ? 17.103 16.891 -23.059 1.00 87.50 91 GLY A CA 1
ATOM 691 C C . GLY A 1 91 ? 16.863 16.493 -21.598 1.00 87.50 91 GLY A C 1
ATOM 692 O O . GLY A 1 91 ? 17.393 17.153 -20.709 1.00 87.50 91 GLY A O 1
ATOM 693 N N . CYS A 1 92 ? 16.100 15.425 -21.332 1.00 68.50 92 CYS A N 1
ATOM 694 C CA . CYS A 1 92 ? 16.087 14.790 -20.012 1.00 68.50 92 CYS A CA 1
ATOM 695 C C . CYS A 1 92 ? 17.333 13.905 -19.848 1.00 68.50 92 CYS A C 1
ATOM 697 O O . CYS A 1 92 ? 17.722 13.216 -20.793 1.00 68.50 92 CYS A O 1
ATOM 699 N N . CYS A 1 93 ? 17.934 13.962 -18.655 1.00 65.19 93 CYS A N 1
ATOM 700 C CA . CYS A 1 93 ? 19.173 13.282 -18.263 1.00 65.19 93 CYS A CA 1
ATOM 701 C C . CYS A 1 93 ? 19.150 11.773 -18.548 1.00 65.19 93 CYS A C 1
ATOM 703 O O . CYS A 1 93 ? 18.167 11.119 -18.128 1.00 65.19 93 CYS A O 1
#

Foldseek 3Di:
DFQQCVLCVPVPDDDDSVVSCVPPDDPQRDQWDADPNRTQDHNNDGPPDDVVVVVVVVVVVVVVCVVVCVVVVVCVVVVVVVVVVVVVVVVDD